Protein AF-A0A6N9R8W9-F1 (afdb_monomer)

Sequence (72 aa):
MPAGATDDPRARRRVRVALLRGLYAVTPDLADTALLVARVEAAITGGAAAIQ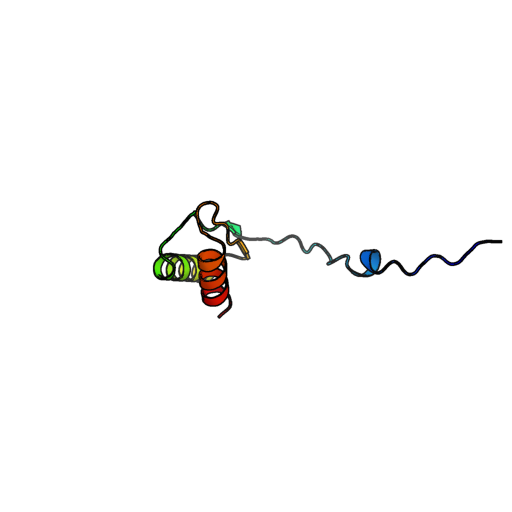YRNKTATAELKGAQAAALAR

Nearest PDB structures (foldseek):
  4x5o-assembly1_A  TM=3.647E-01  e=2.143E+00  Homo sapiens
  5zy9-assembly1_E  TM=4.297E-01  e=3.238E+00  Phytophthora sojae
  6uyh-assembly1_B  TM=3.340E-01  e=9.085E+00  Naegleria fowleri

Foldseek 3Di:
DDDDPPPPPVVVPPPVPPPQDDAEEEQDQDLDLVVSQVVVVVCVVVPHSYYHYDHPPDDPVSVVVSVVSNVD

Solvent-accessible surface area (backbone atoms only — not comparable to full-atom values): 4699 Å² total; per-residue (Å²): 133,87,76,80,82,71,84,54,73,71,69,77,62,65,67,75,79,70,76,86,70,71,45,72,45,68,48,69,74,64,87,55,55,70,62,50,47,55,50,50,51,51,41,47,77,73,56,38,65,42,78,42,91,45,56,87,80,58,52,74,70,55,48,51,53,44,51,61,65,69,74,111

Secondary structure (DSSP, 8-state):
--------TTTTT--------SEEEE----S-HHHHHHHHHHHHHTTEEEEE---SSS-HHHHHHHHHHHT-

pLDDT: mean 84.88, std 17.82, range [38.91, 98.0]

Radius of gyration: 18.4 Å; Cα contacts (8 Å, |Δi|>4): 61; chains: 1; bounding box: 53×31×40 Å

Mean predicted aligned error: 10.22 Å

Structure (mmCIF, N/CA/C/O backbone):
data_AF-A0A6N9R8W9-F1
#
_entry.id   AF-A0A6N9R8W9-F1
#
loop_
_atom_site.group_PDB
_atom_site.id
_atom_site.type_symbol
_atom_site.label_atom_id
_atom_site.label_alt_id
_atom_site.label_comp_id
_atom_site.label_asym_id
_atom_site.label_entity_id
_atom_site.label_seq_id
_atom_site.pdbx_PDB_ins_code
_atom_site.Cartn_x
_atom_site.Cartn_y
_atom_site.Cartn_z
_atom_site.occupancy
_atom_site.B_iso_or_equiv
_atom_site.auth_seq_id
_atom_site.auth_comp_id
_atom_site.auth_asym_id
_atom_site.auth_atom_id
_atom_site.pdbx_PDB_model_num
ATOM 1 N N . MET A 1 1 ? 39.920 22.730 27.873 1.00 38.91 1 MET A N 1
ATOM 2 C CA . MET A 1 1 ? 40.533 21.715 26.987 1.00 38.91 1 MET A CA 1
ATOM 3 C C . MET A 1 1 ? 39.454 20.690 26.665 1.00 38.91 1 MET A C 1
ATOM 5 O O . MET A 1 1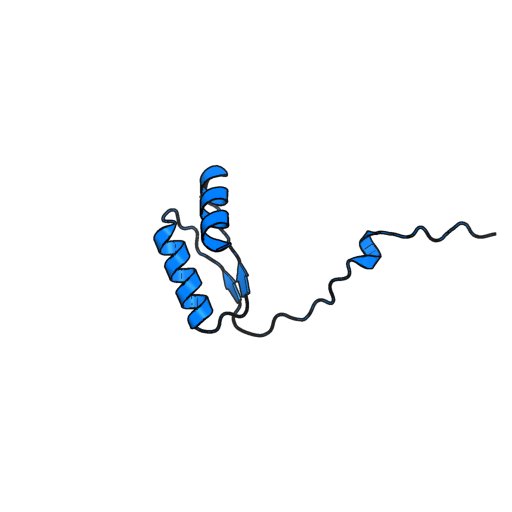 ? 38.787 20.282 27.608 1.00 38.91 1 MET A O 1
ATOM 9 N N . PRO A 1 2 ? 39.120 20.466 25.383 1.00 49.12 2 PRO A N 1
ATOM 10 C CA . PRO A 1 2 ? 37.729 20.330 24.958 1.00 49.12 2 PRO A CA 1
ATOM 11 C C . PRO A 1 2 ? 37.097 18.991 25.338 1.00 49.12 2 PRO A C 1
ATOM 13 O O . PRO A 1 2 ? 37.689 17.925 25.191 1.00 49.12 2 PRO A O 1
ATOM 16 N N . ALA A 1 3 ? 35.868 19.128 25.833 1.00 51.94 3 ALA A N 1
ATOM 17 C CA . ALA A 1 3 ? 34.938 18.089 26.219 1.00 51.94 3 ALA A CA 1
ATOM 18 C C . ALA A 1 3 ? 34.567 17.190 25.034 1.00 51.94 3 ALA A C 1
ATOM 20 O O . ALA A 1 3 ? 34.515 17.641 23.889 1.00 51.94 3 ALA A O 1
ATOM 21 N N . GLY A 1 4 ? 34.300 15.922 25.354 1.00 53.38 4 GLY A N 1
ATOM 22 C CA . GLY A 1 4 ? 33.899 14.884 24.419 1.00 53.38 4 GLY A CA 1
ATOM 23 C C . GLY A 1 4 ? 32.826 15.362 23.450 1.00 53.38 4 GLY A C 1
ATOM 24 O O . GLY A 1 4 ? 31.740 15.773 23.858 1.00 53.38 4 GLY A O 1
ATOM 25 N N . ALA A 1 5 ? 33.152 15.269 22.160 1.00 55.84 5 ALA A N 1
ATOM 26 C CA . ALA A 1 5 ? 32.166 15.210 21.102 1.00 55.84 5 ALA A CA 1
ATOM 27 C C . ALA A 1 5 ? 31.286 13.995 21.401 1.00 55.84 5 ALA A C 1
ATOM 29 O O . ALA A 1 5 ? 31.683 12.845 21.218 1.00 55.84 5 ALA A O 1
ATOM 30 N N . THR A 1 6 ? 30.133 14.286 21.986 1.00 54.94 6 THR A N 1
ATOM 31 C CA . THR A 1 6 ? 29.065 13.348 22.259 1.00 54.94 6 THR A CA 1
ATOM 32 C C . THR A 1 6 ? 28.753 12.584 20.982 1.00 54.94 6 THR A C 1
ATOM 34 O O . THR A 1 6 ? 28.484 13.158 19.927 1.00 54.94 6 THR A O 1
ATOM 37 N N . ASP A 1 7 ? 28.842 11.266 21.093 1.00 62.94 7 ASP A N 1
ATOM 38 C CA . ASP A 1 7 ? 28.423 10.301 20.095 1.00 62.94 7 ASP A CA 1
ATOM 39 C C . ASP A 1 7 ? 26.911 10.451 19.866 1.00 62.94 7 ASP A C 1
ATOM 41 O O . ASP A 1 7 ? 26.108 9.810 20.541 1.00 62.94 7 ASP A O 1
ATOM 45 N N . ASP A 1 8 ? 26.512 11.386 18.997 1.00 59.66 8 ASP A N 1
ATOM 46 C CA . ASP A 1 8 ? 25.107 11.646 18.693 1.00 59.66 8 ASP A CA 1
ATOM 47 C C . ASP A 1 8 ? 24.534 10.473 17.873 1.00 59.66 8 ASP A C 1
ATOM 49 O O . ASP A 1 8 ? 24.875 10.308 16.690 1.00 59.66 8 ASP A O 1
ATOM 53 N N . PRO A 1 9 ? 23.603 9.680 18.435 1.00 54.25 9 PRO A N 1
ATOM 54 C CA . PRO A 1 9 ? 22.982 8.560 17.731 1.00 54.25 9 PRO A CA 1
ATOM 55 C C . PRO A 1 9 ? 22.223 9.006 16.471 1.00 54.25 9 PRO A C 1
ATOM 57 O O . PRO A 1 9 ? 21.995 8.208 15.559 1.00 54.25 9 PRO A O 1
ATOM 60 N N . ARG A 1 10 ? 21.837 10.288 16.389 1.00 56.97 10 ARG A N 1
ATOM 61 C CA . ARG A 1 10 ? 21.112 10.870 15.252 1.00 56.97 10 ARG A CA 1
ATOM 62 C C . ARG A 1 10 ? 22.018 11.123 14.048 1.00 56.97 10 ARG A C 1
ATOM 64 O O . ARG A 1 10 ? 21.532 11.082 12.919 1.00 56.97 10 ARG A O 1
ATOM 71 N N . ALA A 1 11 ? 23.325 11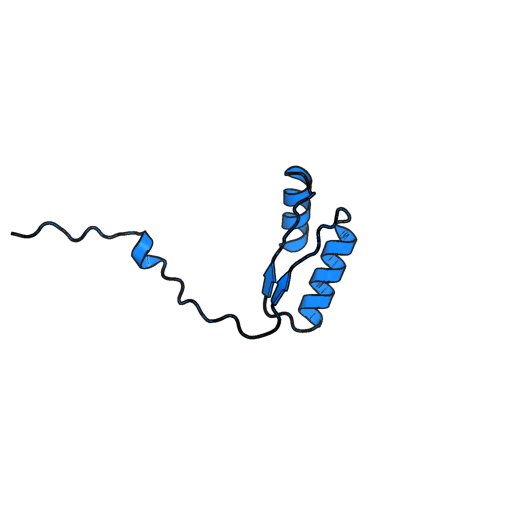.305 14.253 1.00 52.59 11 ALA A N 1
ATOM 72 C CA . ALA A 1 11 ? 24.296 11.460 13.168 1.00 52.59 11 ALA A CA 1
ATOM 73 C C . ALA A 1 11 ? 24.574 10.127 12.446 1.00 52.59 11 ALA A C 1
ATOM 75 O O . ALA A 1 11 ? 24.760 10.101 11.227 1.00 52.59 11 ALA A O 1
ATOM 76 N N . ARG A 1 12 ? 24.513 9.004 13.178 1.00 56.56 12 ARG A N 1
ATOM 77 C CA . ARG A 1 12 ? 24.717 7.641 12.647 1.00 56.56 12 ARG A CA 1
ATOM 78 C C . ARG A 1 12 ? 23.575 7.159 11.747 1.00 56.56 12 ARG A C 1
ATOM 80 O O . ARG A 1 12 ? 23.770 6.249 10.948 1.00 56.56 12 ARG A O 1
ATOM 87 N N . ARG A 1 13 ? 22.399 7.798 11.816 1.00 58.66 13 ARG A N 1
ATOM 88 C CA . ARG A 1 13 ? 21.228 7.495 10.975 1.00 58.66 13 ARG A CA 1
ATOM 89 C C . ARG A 1 13 ? 21.037 8.507 9.844 1.00 58.66 13 ARG A C 1
ATOM 91 O O . ARG A 1 13 ? 19.909 8.795 9.448 1.00 58.66 13 ARG A O 1
ATOM 98 N N . ARG A 1 14 ? 22.122 9.008 9.248 1.00 57.81 14 ARG A N 1
ATOM 99 C CA . ARG A 1 14 ? 22.048 9.428 7.843 1.00 57.81 14 ARG A CA 1
ATOM 100 C C . ARG A 1 14 ? 21.889 8.162 7.009 1.00 57.81 14 ARG A C 1
ATOM 102 O O . ARG A 1 14 ? 22.861 7.622 6.490 1.00 57.81 14 ARG A O 1
ATOM 109 N N . VAL A 1 15 ? 20.647 7.684 6.891 1.00 59.62 15 VAL A N 1
ATOM 110 C CA . VAL A 1 15 ? 20.244 6.896 5.723 1.00 59.62 15 VAL A CA 1
ATOM 111 C C . VAL A 1 15 ? 20.789 7.698 4.552 1.00 59.62 15 VAL A C 1
ATOM 113 O O . VAL A 1 15 ? 20.405 8.859 4.395 1.00 59.62 15 VAL A O 1
ATOM 116 N N . ARG A 1 16 ? 21.770 7.161 3.813 1.00 59.09 16 ARG A N 1
ATOM 117 C CA . ARG A 1 16 ? 22.134 7.741 2.520 1.00 59.09 16 ARG A CA 1
ATOM 118 C C . ARG A 1 16 ? 20.796 7.913 1.823 1.00 59.09 16 ARG A C 1
ATOM 120 O O . ARG A 1 16 ? 20.130 6.904 1.606 1.00 59.09 16 ARG A O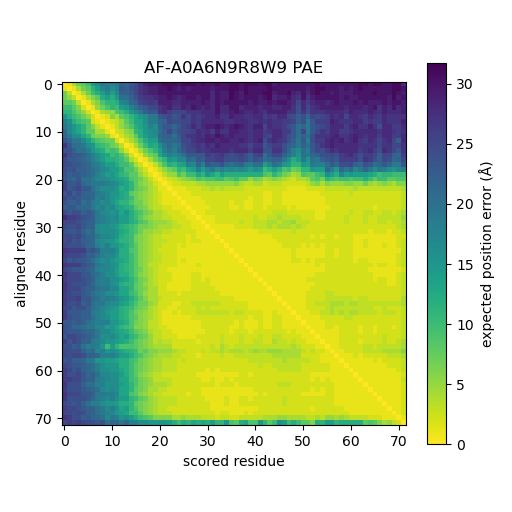 1
ATOM 127 N N . VAL A 1 17 ? 20.350 9.149 1.596 1.00 60.34 17 VAL A N 1
ATOM 128 C CA . VAL A 1 17 ? 19.119 9.388 0.845 1.00 60.34 17 VAL A CA 1
ATOM 129 C C . VAL A 1 17 ? 19.472 8.973 -0.572 1.00 60.34 17 VAL A C 1
ATOM 131 O O . VAL A 1 17 ? 19.913 9.776 -1.387 1.00 60.34 17 VAL A O 1
ATOM 134 N N . ALA A 1 18 ? 19.408 7.669 -0.826 1.00 64.88 18 ALA A N 1
ATOM 135 C CA . ALA A 1 18 ? 19.346 7.141 -2.159 1.00 64.88 18 ALA A CA 1
ATOM 136 C C . ALA A 1 18 ? 18.090 7.786 -2.725 1.00 64.88 18 ALA A C 1
ATOM 138 O O . ALA A 1 18 ? 16.991 7.558 -2.218 1.00 64.88 18 ALA A O 1
ATOM 139 N N . LEU A 1 19 ? 18.275 8.697 -3.678 1.00 69.94 19 LEU A N 1
ATOM 140 C CA . LEU A 1 19 ? 17.160 9.282 -4.399 1.00 69.94 19 LEU A CA 1
ATOM 141 C C . LEU A 1 19 ? 16.356 8.106 -4.955 1.00 69.94 19 LEU A C 1
ATOM 143 O O . LEU A 1 19 ? 16.871 7.351 -5.780 1.00 69.94 19 LEU A O 1
ATOM 147 N N . LEU A 1 20 ? 15.134 7.912 -4.455 1.00 74.88 20 LEU A N 1
ATOM 148 C CA . LEU A 1 20 ? 14.206 6.956 -5.042 1.00 74.88 20 LEU A CA 1
ATOM 149 C C . LEU A 1 20 ? 13.967 7.430 -6.476 1.00 74.88 20 LEU A C 1
ATOM 151 O O . LEU A 1 20 ? 13.482 8.539 -6.697 1.00 74.88 20 LEU A O 1
ATOM 155 N N . ARG A 1 21 ? 14.392 6.628 -7.450 1.00 83.38 21 ARG A N 1
ATOM 156 C CA . ARG A 1 21 ? 14.184 6.892 -8.875 1.00 83.38 21 ARG A CA 1
ATOM 157 C C . ARG A 1 21 ? 13.122 5.929 -9.378 1.00 83.38 21 ARG A C 1
ATOM 159 O O . ARG A 1 21 ? 13.177 4.747 -9.057 1.00 83.38 21 ARG A O 1
ATOM 166 N N . GLY A 1 22 ? 12.197 6.433 -10.185 1.00 88.94 22 GLY A N 1
ATOM 167 C CA . GLY A 1 22 ? 11.088 5.651 -10.726 1.00 88.94 22 GLY A CA 1
ATOM 168 C C . GLY A 1 22 ? 9.736 6.119 -10.199 1.00 88.94 22 GLY A C 1
ATOM 169 O O . GLY A 1 22 ? 9.629 7.171 -9.568 1.00 88.94 22 GLY A O 1
ATOM 170 N N . LEU A 1 23 ? 8.694 5.352 -10.507 1.00 93.69 23 LEU A N 1
ATOM 171 C CA . LEU A 1 23 ? 7.318 5.697 -10.171 1.00 93.69 23 LEU A CA 1
ATOM 172 C C . LEU A 1 23 ? 7.092 5.617 -8.654 1.00 93.69 23 LEU A C 1
ATOM 174 O O . LEU A 1 23 ? 7.285 4.568 -8.043 1.00 93.69 23 LEU A O 1
ATOM 178 N N . TYR A 1 24 ? 6.656 6.723 -8.057 1.00 94.75 24 TYR A N 1
ATOM 179 C CA . TYR A 1 24 ? 6.258 6.799 -6.655 1.00 94.75 24 TYR A CA 1
ATOM 180 C C . TYR A 1 24 ? 4.739 6.917 -6.562 1.00 94.75 24 TYR A C 1
ATOM 182 O O . TYR A 1 24 ? 4.178 7.951 -6.926 1.00 94.75 24 TYR A O 1
ATOM 190 N N . ALA A 1 25 ? 4.069 5.859 -6.107 1.00 95.69 25 ALA A N 1
ATOM 191 C CA . ALA A 1 25 ? 2.614 5.848 -6.001 1.00 95.69 25 ALA A CA 1
ATOM 192 C C . ALA A 1 25 ? 2.162 6.204 -4.581 1.00 95.69 25 ALA A C 1
ATOM 194 O O . ALA A 1 25 ? 2.749 5.766 -3.592 1.00 95.69 25 ALA A O 1
ATOM 195 N N . VAL A 1 26 ? 1.077 6.968 -4.476 1.00 96.62 26 VAL A N 1
ATOM 196 C CA . VAL A 1 26 ? 0.436 7.319 -3.204 1.00 96.62 26 VAL A CA 1
ATOM 197 C C . VAL A 1 26 ? -0.977 6.754 -3.223 1.00 96.62 26 VAL A C 1
ATOM 199 O O . VAL A 1 26 ? -1.715 6.979 -4.183 1.00 96.62 26 VAL A O 1
ATOM 202 N N . THR A 1 27 ? -1.361 6.006 -2.189 1.00 96.69 27 THR A N 1
ATOM 203 C CA . THR A 1 27 ? -2.699 5.405 -2.133 1.00 96.69 27 THR A CA 1
ATOM 204 C C . THR A 1 27 ? -3.768 6.495 -1.969 1.00 96.69 27 THR A C 1
ATOM 206 O O . THR A 1 27 ? -3.543 7.462 -1.234 1.00 96.69 27 THR A O 1
ATOM 209 N N . PRO A 1 28 ? -4.937 6.372 -2.623 1.00 94.88 28 PRO A N 1
ATOM 210 C CA . PRO A 1 28 ? -6.077 7.234 -2.335 1.00 94.88 28 PRO A CA 1
ATOM 211 C C . PRO A 1 28 ? -6.718 6.867 -0.988 1.00 94.88 28 PRO A C 1
ATOM 213 O O . PRO A 1 28 ? -6.479 5.788 -0.442 1.00 94.88 28 PRO A O 1
ATOM 216 N N . ASP A 1 29 ? -7.569 7.755 -0.474 1.00 96.06 29 ASP A N 1
ATOM 217 C CA . ASP A 1 29 ? -8.331 7.523 0.755 1.00 96.06 29 ASP A CA 1
ATOM 218 C C . ASP A 1 29 ? -9.420 6.455 0.494 1.00 96.06 29 ASP A C 1
ATOM 220 O O . ASP A 1 29 ? -10.504 6.762 -0.002 1.00 96.06 29 ASP A O 1
ATOM 224 N N . LEU A 1 30 ? -9.114 5.181 0.774 1.00 95.94 30 LEU A N 1
ATOM 225 C CA . LEU A 1 30 ? -9.997 4.031 0.523 1.00 95.94 30 LEU A CA 1
ATOM 226 C C . LEU A 1 30 ? -10.409 3.337 1.819 1.00 95.94 30 LEU A C 1
ATOM 228 O O . LEU A 1 30 ? -9.559 2.938 2.613 1.00 95.94 30 LEU A O 1
ATOM 232 N N . ALA A 1 31 ? -11.712 3.126 2.008 1.00 95.00 31 ALA A N 1
ATOM 233 C CA . ALA A 1 31 ? -12.215 2.303 3.110 1.00 95.00 31 ALA A CA 1
ATOM 234 C C . ALA A 1 31 ? -12.067 0.797 2.823 1.00 95.00 31 ALA A C 1
ATOM 236 O O . ALA A 1 31 ? -11.738 0.018 3.717 1.00 95.00 31 ALA A O 1
ATOM 237 N N . ASP A 1 32 ? -12.270 0.394 1.566 1.00 97.69 32 ASP A N 1
ATOM 238 C CA . ASP A 1 32 ? -12.154 -0.998 1.133 1.00 97.69 32 ASP A CA 1
ATOM 239 C C . ASP A 1 32 ? -10.684 -1.446 1.109 1.00 97.69 32 ASP A C 1
ATOM 241 O O . ASP A 1 32 ? -9.871 -0.973 0.308 1.00 97.69 32 ASP A O 1
ATOM 245 N N . THR A 1 33 ? -10.353 -2.371 2.011 1.00 97.38 33 THR A N 1
ATOM 246 C CA . THR A 1 33 ? -8.995 -2.900 2.177 1.00 97.38 33 THR A CA 1
ATOM 247 C C . THR A 1 33 ? -8.603 -3.864 1.059 1.00 97.38 33 THR A C 1
ATOM 249 O O . THR A 1 33 ? -7.454 -3.837 0.628 1.00 97.38 33 THR A O 1
ATOM 252 N N . ALA A 1 34 ? -9.527 -4.678 0.544 1.00 97.75 34 ALA A N 1
ATOM 253 C CA . ALA A 1 34 ? -9.213 -5.612 -0.538 1.00 97.75 34 ALA A CA 1
ATOM 254 C C . ALA A 1 34 ? -8.894 -4.847 -1.827 1.00 97.75 34 ALA A C 1
ATOM 256 O O . ALA A 1 34 ? -7.918 -5.132 -2.520 1.00 97.75 34 ALA A O 1
ATOM 257 N N . LEU A 1 35 ? -9.671 -3.799 -2.097 1.00 97.94 35 LEU A N 1
ATOM 258 C CA . LEU A 1 35 ? -9.443 -2.923 -3.235 1.00 97.94 35 LEU A CA 1
ATOM 259 C C . LEU A 1 35 ? -8.144 -2.108 -3.107 1.00 97.94 35 LEU A C 1
ATOM 261 O O . LEU A 1 35 ? -7.468 -1.863 -4.108 1.00 97.94 35 LEU A O 1
ATOM 265 N N . LEU A 1 36 ? -7.787 -1.680 -1.891 1.00 97.88 36 LEU A N 1
ATOM 266 C CA . LEU A 1 36 ? -6.492 -1.057 -1.615 1.00 97.88 36 LEU A CA 1
ATOM 267 C C . LEU A 1 36 ? -5.340 -2.004 -1.976 1.00 97.88 36 LEU A C 1
ATOM 269 O O . LEU A 1 36 ? -4.441 -1.594 -2.707 1.00 97.88 36 LEU A O 1
ATOM 273 N N . VAL A 1 37 ? -5.392 -3.253 -1.501 1.00 97.88 37 VAL A N 1
ATOM 274 C CA . VAL A 1 37 ? -4.365 -4.273 -1.767 1.00 97.88 37 VAL A CA 1
ATOM 275 C C . VAL A 1 37 ? -4.225 -4.516 -3.267 1.00 97.88 37 VAL A C 1
ATOM 277 O O . VAL A 1 37 ? -3.136 -4.334 -3.802 1.00 97.88 37 VAL A O 1
ATOM 280 N N . ALA A 1 38 ? -5.330 -4.778 -3.971 1.00 98.00 38 ALA A N 1
ATOM 281 C CA . ALA A 1 38 ? -5.305 -5.026 -5.413 1.00 98.00 38 ALA A CA 1
ATOM 282 C C . ALA A 1 38 ? -4.679 -3.864 -6.212 1.00 98.00 38 ALA A C 1
ATOM 284 O O . ALA A 1 38 ? -3.960 -4.072 -7.189 1.00 98.00 38 ALA A O 1
ATOM 285 N N . ARG A 1 39 ? -4.919 -2.611 -5.798 1.00 97.69 39 ARG A N 1
ATOM 286 C CA . ARG A 1 39 ? -4.309 -1.435 -6.442 1.00 97.69 39 ARG A CA 1
ATOM 287 C C . ARG A 1 39 ? -2.824 -1.300 -6.144 1.00 97.69 39 ARG A C 1
ATOM 289 O O . ARG A 1 39 ? -2.077 -0.877 -7.024 1.00 97.69 39 ARG A O 1
ATOM 296 N N . VAL A 1 40 ? -2.405 -1.616 -4.922 1.00 97.69 40 VAL A N 1
ATOM 297 C CA . VAL A 1 40 ? -0.988 -1.603 -4.551 1.00 97.69 40 VAL A CA 1
ATOM 298 C C . VAL A 1 40 ? -0.234 -2.695 -5.307 1.00 97.69 40 VAL A C 1
ATOM 300 O O . VAL A 1 40 ? 0.803 -2.395 -5.893 1.00 97.69 40 VAL A O 1
ATOM 303 N N . GLU A 1 41 ? -0.786 -3.905 -5.389 1.00 97.56 41 GLU A N 1
ATOM 304 C CA . GLU A 1 41 ? -0.238 -4.999 -6.198 1.00 97.56 41 GLU A CA 1
ATOM 305 C C . GLU A 1 41 ? -0.092 -4.582 -7.663 1.00 97.56 41 GLU A C 1
ATOM 307 O O . GLU A 1 41 ? 1.004 -4.648 -8.215 1.00 97.56 41 GLU A O 1
ATOM 312 N N . ALA A 1 42 ? -1.155 -4.045 -8.272 1.00 97.88 42 ALA A N 1
ATOM 313 C CA . ALA A 1 42 ? -1.112 -3.574 -9.653 1.00 97.88 42 ALA A CA 1
ATOM 314 C C . ALA A 1 42 ? -0.063 -2.469 -9.872 1.00 97.88 42 ALA A C 1
ATOM 316 O O . ALA A 1 42 ? 0.626 -2.468 -10.893 1.00 97.88 42 ALA A O 1
ATOM 317 N N . ALA A 1 43 ? 0.094 -1.538 -8.924 1.00 97.00 43 ALA A N 1
ATOM 318 C CA . ALA A 1 43 ? 1.108 -0.489 -9.006 1.00 97.00 43 ALA A CA 1
ATOM 319 C C . ALA A 1 43 ? 2.532 -1.062 -8.934 1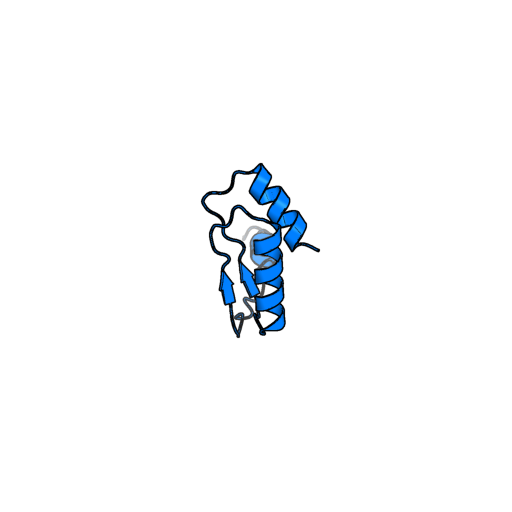.00 97.00 43 ALA A C 1
ATOM 321 O O . ALA A 1 43 ? 3.395 -0.644 -9.706 1.00 97.00 43 ALA A O 1
ATOM 322 N N . ILE A 1 44 ? 2.774 -2.034 -8.050 1.00 95.81 44 ILE A N 1
ATOM 323 C CA . ILE A 1 44 ? 4.064 -2.725 -7.933 1.00 95.81 44 ILE A CA 1
ATOM 324 C C . ILE A 1 44 ? 4.363 -3.506 -9.216 1.00 95.81 44 ILE A C 1
ATOM 326 O O . ILE A 1 44 ? 5.428 -3.324 -9.803 1.00 95.81 44 ILE A O 1
ATOM 330 N N . THR A 1 45 ? 3.414 -4.309 -9.706 1.00 97.44 45 THR A N 1
ATOM 331 C CA . THR A 1 45 ? 3.549 -5.044 -10.974 1.00 97.44 45 THR A CA 1
ATOM 332 C C . THR A 1 45 ? 3.774 -4.102 -12.159 1.00 97.44 45 THR A C 1
ATOM 334 O O . THR A 1 45 ? 4.541 -4.421 -13.063 1.00 97.44 45 THR A O 1
ATOM 337 N N . GLY A 1 46 ? 3.163 -2.915 -12.137 1.00 96.25 46 GLY A N 1
ATOM 338 C CA . GLY A 1 46 ? 3.359 -1.859 -13.131 1.00 96.25 46 GLY A CA 1
ATOM 339 C C . GLY A 1 46 ? 4.687 -1.098 -13.024 1.00 96.25 46 GLY A C 1
ATOM 340 O O . GLY A 1 46 ? 4.929 -0.204 -13.833 1.00 96.25 46 GLY A O 1
ATOM 341 N N . GLY A 1 47 ? 5.551 -1.422 -12.055 1.00 95.31 47 GLY A N 1
ATOM 342 C CA . GLY A 1 47 ? 6.887 -0.834 -11.921 1.00 95.31 47 GLY A CA 1
ATOM 343 C C . GLY A 1 47 ? 6.994 0.334 -10.937 1.00 95.31 47 GLY A C 1
ATOM 344 O O . GLY A 1 47 ? 7.927 1.136 -11.040 1.00 95.31 47 GLY A O 1
ATOM 345 N N . ALA A 1 48 ? 6.068 0.465 -9.983 1.00 95.94 48 ALA A N 1
ATOM 346 C CA . ALA A 1 48 ? 6.240 1.402 -8.876 1.00 95.94 48 ALA A CA 1
ATOM 347 C C . ALA A 1 48 ? 7.501 1.059 -8.066 1.00 95.94 48 ALA A C 1
ATOM 349 O O . ALA A 1 48 ? 7.649 -0.041 -7.541 1.00 95.94 48 ALA A O 1
ATOM 350 N N . ALA A 1 49 ? 8.399 2.033 -7.939 1.00 94.12 49 ALA A N 1
ATOM 351 C CA . ALA A 1 49 ? 9.628 1.926 -7.159 1.00 94.12 49 ALA A CA 1
ATOM 352 C C . ALA A 1 49 ? 9.381 2.118 -5.654 1.00 94.12 49 ALA A C 1
ATOM 354 O O . ALA A 1 49 ? 10.184 1.686 -4.829 1.00 94.12 49 ALA A O 1
ATOM 355 N N . ALA A 1 50 ? 8.289 2.793 -5.290 1.00 94.31 50 ALA A N 1
ATOM 356 C CA . ALA A 1 50 ? 7.852 2.944 -3.911 1.00 94.31 50 ALA A CA 1
ATOM 357 C C . ALA A 1 50 ? 6.351 3.250 -3.838 1.00 94.31 50 ALA A C 1
ATOM 359 O O . ALA A 1 50 ? 5.794 3.916 -4.714 1.00 94.31 50 ALA A O 1
ATOM 360 N N . ILE A 1 51 ? 5.725 2.798 -2.750 1.00 96.12 51 ILE A N 1
ATOM 361 C CA . ILE A 1 51 ? 4.319 3.041 -2.426 1.00 96.12 51 ILE A CA 1
ATOM 362 C C . ILE A 1 51 ? 4.247 3.782 -1.090 1.00 96.12 51 ILE A C 1
ATOM 364 O O . ILE A 1 51 ? 4.860 3.365 -0.108 1.00 96.12 51 ILE A O 1
ATOM 368 N N . GLN A 1 52 ? 3.481 4.867 -1.030 1.00 95.81 52 GLN A N 1
ATOM 369 C CA . GLN A 1 52 ? 3.101 5.510 0.222 1.00 95.81 52 GLN A CA 1
ATOM 370 C C . GLN A 1 52 ? 1.644 5.213 0.539 1.00 95.81 52 GLN A C 1
ATOM 372 O O . GLN A 1 52 ? 0.737 5.651 -0.168 1.00 95.81 52 GLN A O 1
ATOM 377 N N . TYR A 1 53 ? 1.432 4.533 1.662 1.00 96.62 53 TYR A N 1
ATOM 378 C CA . TYR A 1 53 ? 0.117 4.438 2.269 1.00 96.62 53 TYR A CA 1
ATOM 379 C C . TYR A 1 53 ? -0.292 5.798 2.852 1.00 96.62 53 TYR A C 1
ATOM 381 O O . TYR A 1 53 ? 0.356 6.336 3.753 1.00 96.62 53 TYR A O 1
ATOM 389 N N . ARG A 1 54 ? -1.381 6.356 2.326 1.00 95.81 54 ARG A N 1
ATOM 390 C CA . ARG A 1 54 ? -2.025 7.583 2.791 1.00 95.81 54 ARG A CA 1
ATOM 391 C C . ARG A 1 54 ? -3.527 7.354 2.832 1.00 95.81 54 ARG A C 1
ATOM 393 O O . ARG A 1 54 ? -4.145 7.105 1.804 1.00 95.81 54 ARG A O 1
ATOM 400 N N . ASN A 1 55 ? -4.090 7.465 4.029 1.00 95.31 55 ASN A N 1
ATOM 401 C CA . ASN A 1 55 ? -5.527 7.424 4.234 1.00 95.31 55 ASN A CA 1
ATOM 402 C C . ASN A 1 55 ? -5.925 8.413 5.337 1.00 95.31 55 ASN A C 1
ATOM 404 O O . ASN A 1 55 ? -5.627 8.212 6.518 1.00 95.31 55 ASN A O 1
ATOM 408 N N . LYS A 1 56 ? -6.534 9.530 4.950 1.00 94.75 56 LYS A N 1
ATOM 409 C CA . LYS A 1 56 ? -6.934 10.618 5.850 1.00 94.75 56 LYS A CA 1
ATOM 410 C C . LYS A 1 56 ? -8.274 10.368 6.528 1.00 94.75 56 LYS A C 1
ATOM 412 O O . LYS A 1 56 ? -8.515 10.955 7.577 1.00 94.75 5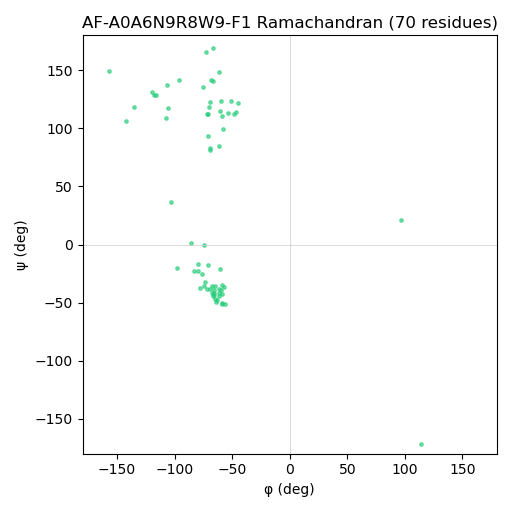6 LYS A O 1
ATOM 417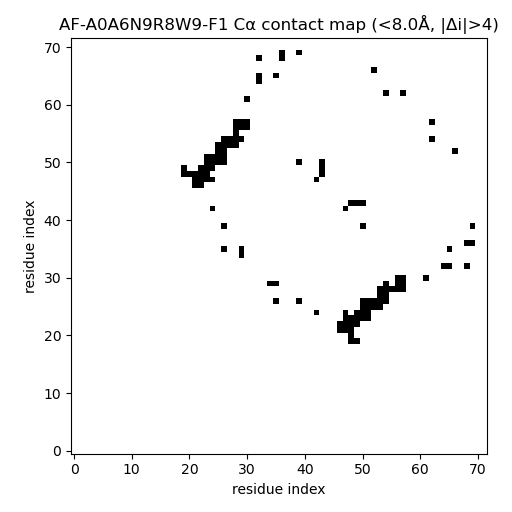 N N . THR A 1 57 ? -9.115 9.524 5.941 1.00 94.81 57 THR A N 1
ATOM 418 C CA . THR A 1 57 ? -10.481 9.268 6.415 1.00 94.81 57 THR A CA 1
ATOM 419 C C . THR A 1 57 ? -10.576 8.005 7.268 1.00 94.81 57 THR A C 1
ATOM 421 O O . THR A 1 57 ? -11.503 7.880 8.062 1.00 94.81 57 THR A O 1
ATOM 424 N N . ALA A 1 58 ? -9.610 7.087 7.155 1.00 95.25 58 ALA A N 1
ATOM 425 C CA . ALA A 1 58 ? -9.570 5.874 7.963 1.00 95.25 58 ALA A CA 1
ATOM 426 C C . ALA A 1 58 ? -9.337 6.148 9.456 1.00 95.25 58 ALA A C 1
ATOM 428 O O . ALA A 1 58 ? -8.486 6.962 9.843 1.00 95.25 58 ALA A O 1
ATOM 429 N N . THR A 1 59 ? -10.043 5.377 10.286 1.00 97.75 59 THR A N 1
ATOM 430 C CA . THR A 1 59 ? -9.804 5.294 11.730 1.00 97.75 59 THR A CA 1
ATOM 431 C C . THR A 1 59 ? -8.448 4.646 12.027 1.00 9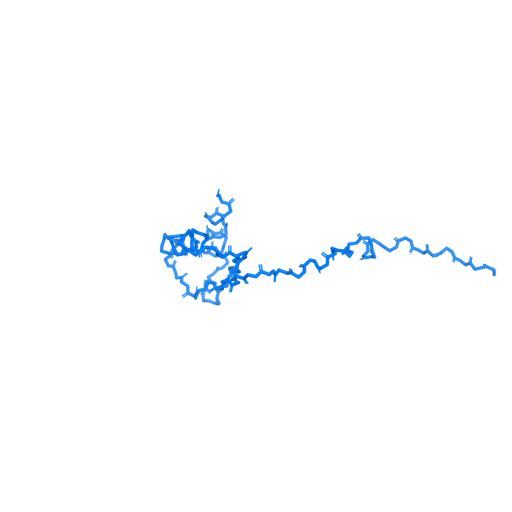7.75 59 THR A C 1
ATOM 433 O O . THR A 1 59 ? -7.792 4.097 11.136 1.00 97.75 59 THR A O 1
ATOM 436 N N . ALA A 1 60 ? -8.001 4.708 13.282 1.00 97.06 60 ALA A N 1
ATOM 437 C CA . ALA A 1 60 ? -6.745 4.082 13.689 1.00 97.06 60 ALA A CA 1
ATOM 438 C C . ALA A 1 60 ? -6.773 2.555 13.490 1.00 97.06 60 ALA A C 1
ATOM 440 O O . ALA A 1 60 ? -5.796 1.973 13.020 1.00 97.06 60 ALA A O 1
ATOM 441 N N . GLU A 1 61 ? -7.913 1.926 13.770 1.00 97.88 61 GLU A N 1
ATOM 442 C CA . GLU A 1 61 ? -8.131 0.485 13.627 1.00 97.88 61 GLU A CA 1
ATOM 443 C C . GLU A 1 61 ? -8.045 0.075 12.156 1.00 97.88 61 GLU A C 1
ATOM 445 O O . GLU A 1 61 ? -7.320 -0.859 11.808 1.00 97.88 61 GLU A O 1
ATOM 450 N N . LEU A 1 62 ? -8.719 0.821 11.273 1.00 97.69 62 LEU A N 1
ATOM 451 C CA . LEU A 1 62 ? -8.677 0.557 9.838 1.00 97.69 62 LEU A CA 1
ATOM 452 C C . LEU A 1 62 ? -7.274 0.789 9.262 1.00 97.69 62 LEU A C 1
ATOM 454 O O . LEU A 1 62 ? -6.815 -0.008 8.448 1.00 97.69 62 LEU A O 1
ATOM 458 N N . LYS A 1 63 ? -6.557 1.824 9.721 1.00 97.25 63 LYS A N 1
ATOM 459 C CA . LYS A 1 63 ? -5.149 2.044 9.349 1.00 97.25 63 LYS A CA 1
ATOM 460 C C . LYS A 1 63 ? -4.265 0.866 9.738 1.00 97.25 63 LYS A C 1
ATOM 462 O O . LYS A 1 63 ? -3.434 0.451 8.936 1.00 97.25 63 LYS A O 1
ATOM 467 N N . GLY A 1 64 ? -4.458 0.313 10.936 1.00 97.25 64 GLY A N 1
ATOM 468 C CA . GLY A 1 64 ? -3.734 -0.870 11.399 1.00 97.25 64 GLY A CA 1
ATOM 469 C C . GLY A 1 64 ? -4.023 -2.102 10.543 1.00 97.25 64 GLY A C 1
ATOM 470 O O . GLY A 1 64 ? -3.094 -2.764 10.085 1.00 97.25 64 GLY A O 1
ATOM 471 N N . ALA A 1 65 ? -5.301 -2.366 10.262 1.00 97.62 65 ALA A N 1
ATOM 472 C CA . ALA A 1 65 ? -5.714 -3.479 9.410 1.00 97.62 65 ALA A CA 1
ATOM 473 C C . ALA A 1 65 ? -5.155 -3.355 7.981 1.00 97.62 65 ALA A C 1
ATOM 475 O O . ALA A 1 65 ? -4.613 -4.319 7.442 1.00 97.62 65 ALA A O 1
ATOM 476 N N . GLN A 1 66 ? -5.222 -2.159 7.388 1.00 97.94 66 GLN A N 1
ATOM 477 C CA . GLN A 1 66 ? -4.686 -1.888 6.053 1.00 97.94 66 GLN A CA 1
ATOM 478 C C . GLN A 1 66 ? -3.160 -2.008 6.015 1.00 97.94 66 GLN A C 1
ATOM 480 O O . GLN A 1 66 ? -2.624 -2.640 5.110 1.00 97.94 66 GLN A O 1
ATOM 485 N N . ALA A 1 67 ? -2.451 -1.468 7.008 1.00 96.12 67 ALA A N 1
ATOM 486 C CA . ALA A 1 67 ? -1.001 -1.611 7.099 1.00 96.12 67 ALA A CA 1
ATOM 487 C C . ALA A 1 67 ? -0.577 -3.082 7.235 1.00 96.12 67 ALA A C 1
ATOM 489 O O . ALA A 1 67 ? 0.358 -3.510 6.564 1.00 96.12 67 ALA A O 1
ATOM 490 N N . ALA A 1 68 ? -1.287 -3.870 8.049 1.00 96.69 68 ALA A N 1
ATOM 491 C CA . ALA A 1 68 ? -1.025 -5.300 8.195 1.00 96.69 68 ALA A CA 1
ATOM 492 C C . ALA A 1 68 ? -1.299 -6.085 6.901 1.00 96.69 68 ALA A C 1
ATOM 494 O O . ALA A 1 68 ? -0.577 -7.034 6.606 1.00 96.69 68 ALA A O 1
ATOM 495 N N . ALA A 1 69 ? 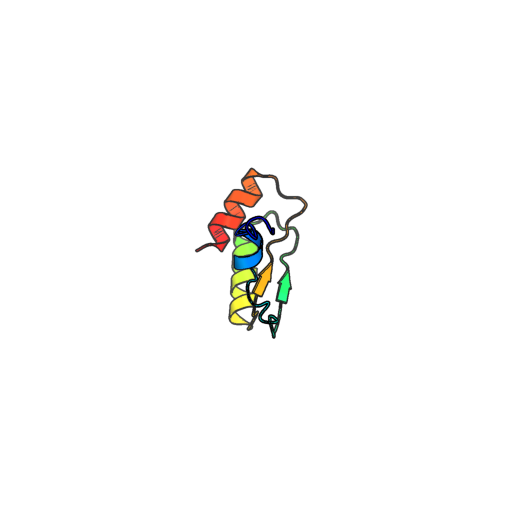-2.314 -5.690 6.126 1.00 96.62 69 ALA A N 1
ATOM 496 C CA . ALA A 1 69 ? -2.607 -6.298 4.831 1.00 96.62 69 ALA A CA 1
ATOM 497 C C . ALA A 1 69 ? -1.529 -5.976 3.780 1.00 96.62 69 ALA A C 1
ATOM 499 O O . ALA A 1 69 ? -1.172 -6.852 3.004 1.00 96.62 69 ALA A O 1
ATOM 500 N N . LEU A 1 70 ? -0.994 -4.749 3.785 1.00 95.56 70 LEU A N 1
ATOM 501 C CA . LEU A 1 70 ? 0.040 -4.289 2.848 1.00 95.56 70 LEU A CA 1
ATOM 502 C C . LEU A 1 70 ? 1.467 -4.743 3.198 1.00 95.56 70 LEU A C 1
ATOM 504 O O . LEU A 1 70 ? 2.358 -4.627 2.364 1.00 95.56 70 LEU A O 1
ATOM 508 N N . ALA A 1 71 ? 1.711 -5.186 4.432 1.00 89.94 71 ALA A N 1
ATOM 509 C CA . ALA A 1 71 ? 3.030 -5.625 4.896 1.00 89.94 71 ALA A CA 1
ATOM 510 C C . ALA A 1 71 ? 3.343 -7.102 4.586 1.00 89.94 71 ALA A C 1
ATOM 512 O O . ALA A 1 71 ? 4.388 -7.597 5.012 1.00 89.94 71 ALA A O 1
ATOM 513 N N . ARG A 1 72 ? 2.426 -7.807 3.919 1.00 66.19 72 ARG A N 1
ATOM 514 C CA . ARG A 1 72 ? 2.595 -9.192 3.466 1.00 66.19 72 ARG A CA 1
ATOM 515 C C . ARG A 1 72 ? 3.133 -9.225 2.046 1.00 66.19 72 ARG A C 1
ATOM 517 O O . ARG A 1 72 ? 3.908 -10.165 1.774 1.00 66.19 72 ARG A O 1
#